Protein AF-A0A8K0CIL3-F1 (afdb_monomer_lite)

Structure (mmCIF, N/CA/C/O backbone):
data_AF-A0A8K0CIL3-F1
#
_entry.id   AF-A0A8K0CIL3-F1
#
loop_
_atom_site.group_PDB
_atom_site.id
_atom_site.type_symbol
_atom_site.label_atom_id
_atom_site.label_alt_id
_atom_site.label_comp_id
_atom_site.label_asym_id
_atom_site.label_entity_id
_atom_site.label_seq_id
_atom_site.pdbx_PDB_ins_code
_atom_site.Cartn_x
_atom_site.Cartn_y
_atom_site.Cartn_z
_atom_site.occupancy
_atom_site.B_iso_or_equiv
_atom_site.auth_seq_id
_atom_site.auth_comp_id
_atom_site.auth_asym_id
_atom_site.auth_atom_id
_atom_site.pdbx_PDB_model_num
ATOM 1 N N . THR A 1 1 ? 11.194 0.661 -19.045 1.00 78.06 1 THR A N 1
ATOM 2 C CA . THR A 1 1 ? 10.738 -0.454 -18.180 1.00 78.06 1 THR A CA 1
ATOM 3 C C . THR A 1 1 ? 10.982 -0.172 -16.703 1.00 78.06 1 THR A C 1
ATOM 5 O O . THR A 1 1 ? 10.016 -0.178 -15.957 1.00 78.06 1 THR A O 1
ATOM 8 N N . ILE A 1 2 ? 12.204 0.175 -16.278 1.00 90.31 2 ILE A N 1
ATOM 9 C CA . ILE A 1 2 ? 12.525 0.517 -14.871 1.00 90.31 2 ILE A CA 1
ATOM 10 C C . ILE A 1 2 ? 11.667 1.677 -14.347 1.00 90.31 2 ILE A C 1
ATOM 12 O O . ILE A 1 2 ? 11.118 1.597 -13.257 1.00 90.31 2 ILE A O 1
ATOM 16 N N . ILE A 1 3 ? 11.485 2.721 -15.158 1.00 92.94 3 ILE A N 1
ATOM 17 C CA . ILE A 1 3 ? 10.710 3.907 -14.765 1.00 92.94 3 ILE A CA 1
ATOM 18 C C . ILE A 1 3 ? 9.216 3.581 -14.607 1.00 92.94 3 ILE A C 1
ATOM 20 O O . ILE A 1 3 ? 8.571 4.109 -13.711 1.00 92.94 3 ILE A O 1
ATOM 24 N N . HIS A 1 4 ? 8.680 2.651 -15.408 1.00 90.25 4 HIS A N 1
ATOM 25 C CA . HIS A 1 4 ? 7.295 2.187 -15.263 1.00 90.25 4 HIS A CA 1
ATOM 26 C C . HIS A 1 4 ? 7.101 1.356 -13.993 1.00 90.25 4 HIS A C 1
ATOM 28 O O . HIS A 1 4 ? 6.142 1.566 -13.255 1.00 90.25 4 HIS A O 1
ATOM 34 N N . ALA A 1 5 ? 8.026 0.438 -13.704 1.00 91.44 5 ALA A N 1
ATOM 35 C CA . ALA A 1 5 ? 7.989 -0.323 -12.459 1.00 91.44 5 ALA A CA 1
ATOM 36 C C . ALA A 1 5 ? 8.110 0.611 -11.243 1.00 91.44 5 ALA A C 1
ATOM 38 O O . ALA A 1 5 ? 7.341 0.493 -10.292 1.00 91.44 5 ALA A O 1
ATOM 39 N N . ALA A 1 6 ? 9.010 1.596 -11.312 1.00 92.62 6 ALA A N 1
ATOM 40 C CA . ALA A 1 6 ? 9.163 2.612 -10.280 1.00 92.62 6 ALA A CA 1
ATOM 41 C C . ALA A 1 6 ? 7.884 3.439 -10.098 1.00 92.62 6 ALA A C 1
ATOM 43 O O . ALA A 1 6 ? 7.454 3.625 -8.965 1.00 92.62 6 ALA A O 1
ATOM 44 N N . SER A 1 7 ? 7.228 3.880 -11.179 1.00 93.81 7 SER A N 1
ATOM 45 C CA . SER A 1 7 ? 5.979 4.639 -11.064 1.00 93.81 7 SER A CA 1
ATOM 46 C C . SER A 1 7 ? 4.858 3.818 -10.430 1.00 93.81 7 SER A C 1
ATOM 48 O O . SER A 1 7 ? 4.142 4.343 -9.589 1.00 93.81 7 SER A O 1
ATOM 50 N N . ILE A 1 8 ? 4.744 2.525 -10.761 1.00 91.56 8 ILE A N 1
ATOM 51 C CA . ILE A 1 8 ? 3.741 1.636 -10.152 1.00 91.56 8 ILE A CA 1
ATOM 52 C C . ILE A 1 8 ? 3.991 1.511 -8.644 1.00 91.56 8 ILE A C 1
ATOM 54 O O . ILE A 1 8 ? 3.075 1.707 -7.846 1.00 91.56 8 ILE A O 1
ATOM 58 N N . LEU A 1 9 ? 5.237 1.246 -8.239 1.00 93.50 9 LEU A N 1
ATOM 59 C CA . LEU A 1 9 ? 5.599 1.126 -6.825 1.00 93.50 9 LEU A CA 1
ATOM 60 C C . LEU A 1 9 ? 5.382 2.437 -6.059 1.00 93.50 9 LEU A C 1
ATOM 62 O O . LEU A 1 9 ? 4.852 2.417 -4.949 1.00 93.50 9 LEU A O 1
ATOM 66 N N . VAL A 1 10 ? 5.741 3.575 -6.660 1.00 95.19 10 VAL A N 1
ATOM 67 C CA . VAL A 1 10 ? 5.536 4.902 -6.064 1.00 95.19 10 VAL A CA 1
ATOM 68 C C . VAL A 1 10 ? 4.051 5.206 -5.906 1.00 95.19 10 VAL A C 1
ATOM 70 O O . VAL A 1 10 ? 3.654 5.677 -4.846 1.00 95.19 10 VAL A O 1
ATOM 73 N N . SER A 1 11 ? 3.213 4.905 -6.900 1.00 93.81 11 SER A N 1
ATOM 74 C CA . SER A 1 11 ? 1.765 5.114 -6.799 1.00 93.81 11 SER A CA 1
ATOM 75 C C . SER A 1 11 ? 1.138 4.280 -5.681 1.00 93.81 11 SER A C 1
ATOM 77 O O . SER A 1 11 ? 0.345 4.806 -4.901 1.00 93.81 11 SER A O 1
ATOM 79 N N . ILE A 1 12 ? 1.529 3.007 -5.556 1.00 91.25 12 ILE A N 1
ATOM 80 C CA . ILE A 1 12 ? 1.050 2.131 -4.478 1.00 91.25 12 ILE A CA 1
ATOM 81 C C . ILE A 1 12 ? 1.504 2.674 -3.116 1.00 91.25 12 ILE A C 1
ATOM 83 O O . ILE A 1 12 ? 0.691 2.822 -2.205 1.00 91.25 12 ILE A O 1
ATOM 87 N N . GLY A 1 13 ? 2.786 3.022 -2.975 1.00 92.00 13 GLY A N 1
ATOM 88 C CA . GLY A 1 13 ? 3.322 3.585 -1.734 1.00 92.00 13 GLY A CA 1
ATOM 89 C C . GLY A 1 13 ? 2.646 4.901 -1.343 1.00 92.00 13 GLY A C 1
ATOM 90 O O . GLY A 1 13 ? 2.235 5.067 -0.196 1.00 92.00 13 GLY A O 1
ATOM 91 N N . ALA A 1 14 ? 2.466 5.811 -2.302 1.00 93.00 14 ALA A N 1
ATOM 92 C CA . ALA A 1 14 ? 1.810 7.097 -2.089 1.00 93.00 14 ALA A CA 1
ATOM 93 C C . ALA A 1 14 ? 0.357 6.933 -1.619 1.00 93.00 14 ALA A C 1
ATOM 95 O O . ALA A 1 14 ? -0.065 7.648 -0.711 1.00 93.00 14 ALA A O 1
ATOM 96 N N . PHE A 1 15 ? -0.383 5.965 -2.170 1.00 90.00 15 PHE A N 1
ATOM 97 C CA . PHE A 1 15 ? -1.741 5.646 -1.727 1.00 90.00 15 PHE A CA 1
ATOM 98 C C . PHE A 1 15 ? -1.786 5.240 -0.247 1.00 90.00 15 PHE A C 1
ATOM 100 O O . PHE A 1 15 ? -2.587 5.786 0.515 1.00 90.00 15 PHE A O 1
ATOM 107 N N . TYR A 1 16 ? -0.909 4.327 0.184 1.00 87.81 16 TYR A N 1
ATOM 108 C CA . TYR A 1 16 ? -0.872 3.884 1.581 1.00 87.81 16 TYR A CA 1
ATOM 109 C C . TYR A 1 16 ? -0.422 4.998 2.531 1.00 87.81 16 TYR A C 1
ATOM 111 O O . TYR A 1 16 ? -1.051 5.206 3.568 1.00 87.81 16 TYR A O 1
ATOM 119 N N . ILE A 1 17 ? 0.620 5.751 2.164 1.00 89.50 17 ILE A N 1
ATOM 120 C CA . ILE A 1 17 ? 1.122 6.878 2.963 1.00 89.50 17 ILE A CA 1
ATOM 121 C C . ILE A 1 17 ? 0.025 7.929 3.144 1.00 89.50 17 ILE A C 1
ATOM 123 O O . ILE A 1 17 ? -0.255 8.335 4.271 1.00 89.50 17 ILE A O 1
ATOM 127 N N . TYR A 1 18 ? -0.634 8.334 2.056 1.00 87.31 18 TYR A N 1
ATOM 128 C CA . TYR A 1 18 ? -1.724 9.303 2.113 1.00 87.31 18 TYR A CA 1
ATOM 129 C C . TYR A 1 18 ? -2.886 8.793 2.967 1.00 87.31 18 TYR A C 1
ATOM 131 O O . TYR A 1 18 ? -3.379 9.522 3.821 1.00 87.31 18 TYR A O 1
ATOM 139 N N . SER A 1 19 ? -3.282 7.531 2.796 1.00 83.94 19 SER A N 1
ATOM 140 C CA . SER A 1 19 ? -4.388 6.933 3.550 1.00 83.94 19 SER A CA 1
ATOM 141 C C . SER A 1 19 ? -4.120 6.901 5.059 1.00 83.94 19 SER A C 1
ATOM 143 O O . SER A 1 19 ? -5.013 7.206 5.847 1.00 83.94 19 SER A O 1
ATOM 145 N N . ILE A 1 20 ? -2.887 6.589 5.477 1.00 83.19 20 ILE A N 1
ATOM 146 C CA . ILE A 1 20 ? -2.484 6.591 6.893 1.00 83.19 20 ILE A CA 1
ATOM 147 C C . ILE A 1 20 ? -2.414 8.021 7.439 1.00 83.19 20 ILE A C 1
ATOM 149 O O . ILE A 1 20 ? -2.924 8.291 8.528 1.00 83.19 20 ILE A O 1
ATOM 153 N N . LEU A 1 21 ? -1.811 8.954 6.697 1.00 83.62 21 LEU A N 1
ATOM 154 C CA . LEU A 1 21 ? -1.718 10.354 7.118 1.00 83.62 21 LEU A CA 1
ATOM 155 C C . LEU A 1 21 ? -3.103 10.989 7.233 1.00 83.62 21 LEU A C 1
ATOM 157 O O . LEU A 1 21 ? -3.397 11.652 8.220 1.00 83.62 21 LEU A O 1
ATOM 161 N N . TYR A 1 22 ? -3.986 10.737 6.271 1.00 78.44 22 TYR A N 1
ATOM 162 C CA . TYR A 1 22 ? -5.346 11.257 6.288 1.00 78.44 22 TYR A CA 1
ATOM 163 C C . TYR A 1 22 ? -6.136 10.704 7.477 1.00 78.44 22 TYR A C 1
ATOM 16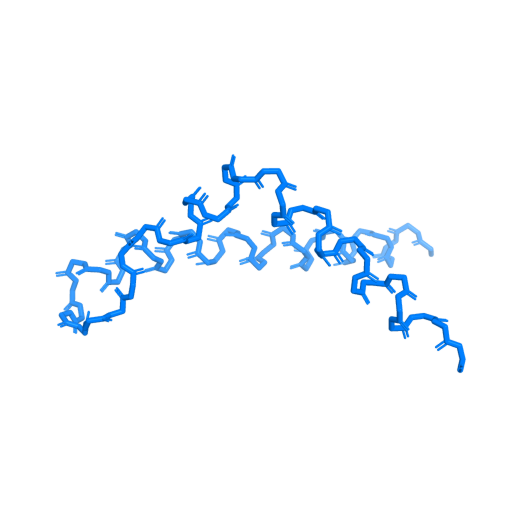5 O O . TYR A 1 22 ? -6.756 11.460 8.222 1.00 78.44 22 TYR A O 1
ATOM 173 N N . ASN A 1 23 ? -6.061 9.391 7.709 1.00 74.31 23 ASN A N 1
ATOM 174 C CA . ASN A 1 23 ? -6.784 8.749 8.801 1.00 74.31 23 ASN A CA 1
ATOM 175 C C . ASN A 1 23 ? -6.188 9.060 10.191 1.00 74.31 23 ASN A C 1
ATOM 177 O O . ASN A 1 23 ? -6.894 8.961 11.180 1.00 74.31 23 ASN A O 1
ATOM 181 N N . SER A 1 24 ? -4.926 9.487 10.298 1.00 72.50 24 SER A N 1
ATOM 182 C CA . SER A 1 24 ? -4.333 9.912 11.580 1.00 72.50 24 SER A CA 1
ATOM 183 C C . SER A 1 24 ? -4.485 11.409 11.858 1.00 72.50 24 SER A C 1
ATOM 185 O O . SER A 1 24 ? -4.704 11.796 13.004 1.00 72.50 24 SER A O 1
ATOM 187 N N . LEU A 1 25 ? -4.394 12.258 10.830 1.00 71.81 25 LEU A N 1
ATOM 188 C CA . LEU A 1 25 ? -4.415 13.714 10.978 1.00 71.81 25 LEU A CA 1
ATOM 189 C C . LEU A 1 25 ? -5.831 14.292 10.886 1.00 71.81 25 LEU A C 1
ATOM 191 O O . LEU A 1 25 ? -6.210 15.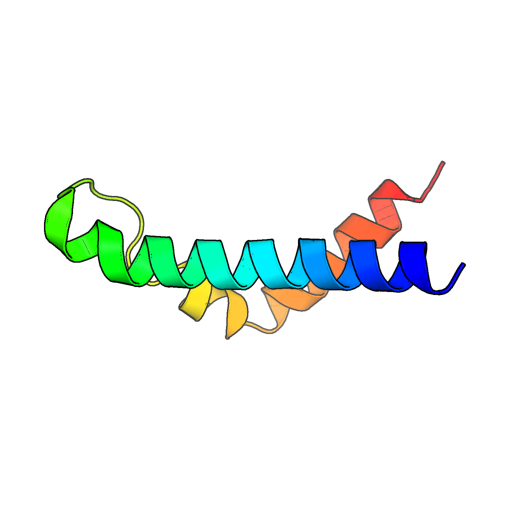104 11.725 1.00 71.81 25 LEU A O 1
ATOM 195 N N . CYS A 1 26 ? -6.647 13.884 9.908 1.00 64.00 26 CYS A N 1
ATOM 196 C CA . CYS A 1 26 ? -7.976 14.483 9.697 1.00 64.00 26 CYS A CA 1
ATOM 197 C C . CYS A 1 26 ? -9.028 14.026 10.719 1.00 64.00 26 CYS A C 1
ATOM 199 O O . CYS A 1 26 ? -10.073 14.661 10.850 1.00 64.00 26 CYS A O 1
ATOM 201 N N . VAL A 1 27 ? -8.715 12.983 11.485 1.00 57.31 27 VAL A N 1
ATOM 202 C CA . VAL A 1 27 ? -9.476 12.484 12.638 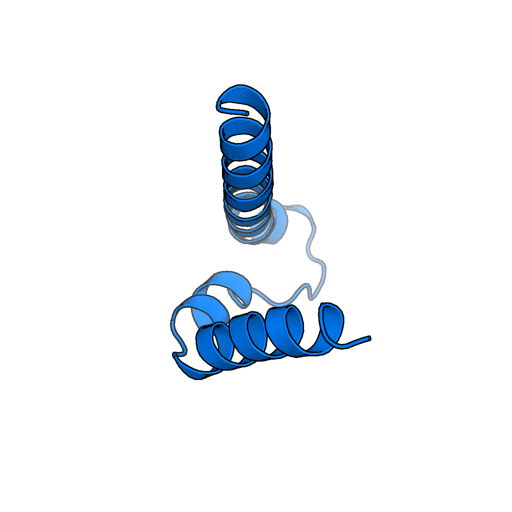1.00 57.31 27 VAL A CA 1
ATOM 203 C C . VAL A 1 27 ? -9.643 13.539 13.728 1.00 57.31 27 VAL A C 1
ATOM 205 O O . VAL A 1 27 ? -10.717 13.665 14.307 1.00 57.31 27 VAL A O 1
ATOM 208 N N . THR A 1 28 ? -8.609 14.341 13.966 1.00 56.69 28 THR A N 1
ATOM 209 C CA . THR A 1 28 ? -8.601 15.317 15.062 1.00 56.69 28 THR A CA 1
ATOM 210 C C . THR A 1 28 ? -9.250 16.645 14.667 1.00 56.69 28 THR A C 1
ATOM 212 O O . THR A 1 28 ? -9.770 17.351 15.524 1.00 56.69 28 THR A O 1
ATOM 215 N N . TRP A 1 29 ? -9.243 16.991 13.375 1.00 53.78 29 TRP A N 1
ATOM 216 C CA . TRP A 1 29 ? -9.649 18.321 12.903 1.00 53.78 29 TRP A CA 1
ATOM 217 C C . TRP A 1 29 ? -11.032 18.368 12.260 1.00 53.78 29 TRP A C 1
ATOM 219 O O . TRP A 1 29 ? -11.689 19.402 12.337 1.00 53.78 29 TRP A O 1
ATOM 229 N N . PHE A 1 30 ? -11.472 17.291 11.601 1.00 60.16 30 PHE A N 1
ATOM 230 C CA . PHE A 1 30 ? -12.651 17.363 10.735 1.00 60.16 30 PHE A CA 1
ATOM 231 C C . PHE A 1 30 ? -13.914 16.747 11.348 1.00 60.16 30 PHE A C 1
ATOM 233 O O . PHE A 1 30 ? -14.992 16.939 10.800 1.00 60.16 30 PHE A O 1
ATOM 240 N N . GLY A 1 31 ? -13.822 16.068 12.499 1.00 56.06 31 GLY A N 1
ATOM 241 C CA . GLY A 1 31 ? -14.979 15.667 13.318 1.00 56.06 31 GLY A CA 1
ATOM 242 C C . GLY A 1 31 ? -16.023 14.777 12.627 1.00 56.06 31 GLY A C 1
ATOM 243 O O . GLY A 1 31 ? -17.036 14.445 13.239 1.00 56.06 31 GLY A O 1
ATOM 244 N N . LEU A 1 32 ? -15.807 14.375 11.370 1.00 56.00 32 LEU A N 1
ATOM 245 C CA . LEU A 1 32 ? -16.674 13.423 10.698 1.00 56.00 32 LEU A CA 1
ATOM 246 C C . LEU A 1 32 ? -16.529 12.062 11.380 1.00 56.00 32 LEU A C 1
ATOM 248 O O . LEU A 1 32 ? -15.418 11.697 11.773 1.00 56.00 32 LEU A O 1
ATOM 252 N N . PRO A 1 33 ? -17.606 11.260 11.445 1.00 57.06 33 PRO A N 1
ATOM 253 C CA . PRO A 1 33 ? -17.559 9.853 11.836 1.00 57.06 33 PRO A CA 1
ATOM 254 C C . PRO A 1 33 ? -16.874 9.013 10.741 1.00 57.06 33 PRO A C 1
ATOM 256 O O . PRO A 1 33 ? -17.358 7.961 10.337 1.00 57.06 33 PRO A O 1
ATOM 259 N N . SER A 1 34 ? -15.761 9.512 10.203 1.00 54.16 34 SER A N 1
ATOM 260 C CA . SER A 1 34 ? -14.886 8.775 9.320 1.00 54.16 34 SER A CA 1
ATOM 261 C C . SER A 1 34 ? -14.187 7.742 10.180 1.00 54.16 34 SER A C 1
ATOM 263 O O . SER A 1 34 ? -13.537 8.074 11.168 1.00 54.16 34 SER A O 1
ATOM 265 N N . THR A 1 35 ? -14.404 6.485 9.833 1.00 59.88 35 THR A N 1
ATOM 266 C CA . THR A 1 35 ? -13.920 5.292 10.516 1.00 59.88 35 THR A CA 1
ATOM 267 C C . THR A 1 35 ? -12.466 5.451 10.980 1.00 59.88 35 THR A C 1
ATOM 269 O O . THR A 1 35 ? -11.520 5.363 10.190 1.00 59.88 35 THR A O 1
ATOM 272 N N . TYR A 1 36 ? -12.309 5.736 12.274 1.00 63.22 36 TYR A N 1
ATOM 273 C CA . TYR A 1 36 ? -11.027 5.965 12.931 1.00 63.22 36 TYR A CA 1
ATOM 274 C C . TYR A 1 36 ? -10.177 4.693 12.864 1.00 63.22 36 TYR A C 1
ATOM 276 O O . TYR A 1 36 ? -10.660 3.605 13.170 1.00 63.22 36 TYR A O 1
ATOM 284 N N . TRP A 1 37 ? -8.911 4.827 12.468 1.00 66.50 37 TRP A N 1
ATOM 285 C CA . TRP A 1 37 ? -7.893 3.771 12.460 1.00 66.50 37 TRP A CA 1
ATOM 286 C C . TRP A 1 37 ? -8.217 2.522 11.624 1.00 66.50 37 TRP A C 1
ATOM 288 O O . TRP A 1 37 ? -7.514 1.510 11.700 1.00 66.50 37 TRP A O 1
ATOM 298 N N . VAL A 1 38 ? -9.241 2.576 10.766 1.00 75.94 38 VAL A N 1
ATOM 299 C CA . VAL A 1 38 ? -9.662 1.411 9.974 1.00 75.94 38 VAL A CA 1
ATOM 300 C C . VAL A 1 38 ? -8.602 0.966 8.985 1.00 75.94 38 VAL A C 1
ATOM 302 O O . VAL A 1 38 ? -8.438 -0.235 8.807 1.00 75.94 38 VAL A O 1
ATOM 305 N N . ILE A 1 39 ? -7.842 1.887 8.385 1.00 79.88 39 ILE A N 1
ATOM 306 C CA . ILE A 1 39 ? -6.784 1.498 7.442 1.00 79.88 39 ILE A CA 1
ATOM 307 C C . ILE A 1 39 ? -5.700 0.676 8.159 1.00 79.88 39 ILE A C 1
ATOM 309 O O . ILE A 1 39 ? -5.252 -0.340 7.640 1.00 79.88 39 ILE A O 1
ATOM 313 N N . GLN A 1 40 ? -5.334 1.057 9.387 1.00 79.62 40 GLN A N 1
ATOM 314 C CA . GLN A 1 40 ? -4.320 0.357 10.181 1.00 79.62 40 GLN A CA 1
ATOM 315 C C . GLN A 1 40 ? -4.840 -0.990 10.690 1.00 79.62 40 GLN A C 1
ATOM 317 O O . GLN A 1 40 ? -4.111 -1.986 10.671 1.0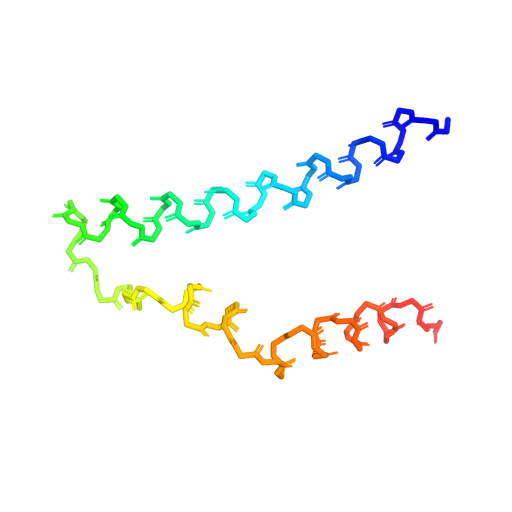0 79.62 40 GLN A O 1
ATOM 322 N N . HIS A 1 41 ? -6.110 -1.041 11.100 1.00 83.06 41 HIS A N 1
ATOM 323 C CA . HIS A 1 41 ? -6.753 -2.284 11.510 1.00 83.06 41 HIS A CA 1
ATOM 324 C C . HIS A 1 41 ? -6.895 -3.258 10.332 1.00 83.06 41 HIS A C 1
ATOM 326 O O . HIS A 1 41 ? -6.500 -4.415 10.445 1.00 83.06 41 HIS A O 1
ATOM 332 N N . ALA A 1 42 ? -7.359 -2.783 9.173 1.00 82.50 42 ALA A N 1
ATOM 333 C CA . ALA A 1 42 ? -7.483 -3.578 7.956 1.00 82.50 42 ALA A CA 1
ATOM 334 C C . ALA A 1 42 ? -6.121 -4.108 7.489 1.00 82.50 42 ALA A C 1
ATOM 336 O O . ALA A 1 42 ? -5.987 -5.308 7.265 1.00 82.50 42 ALA A O 1
ATOM 337 N N . MET A 1 43 ? -5.084 -3.263 7.445 1.00 83.19 43 MET A N 1
ATOM 338 C CA . MET A 1 43 ? -3.722 -3.688 7.090 1.00 83.19 43 MET A CA 1
ATOM 339 C C . MET A 1 43 ? -3.125 -4.710 8.070 1.00 83.19 43 MET A C 1
ATOM 341 O O . MET A 1 43 ? -2.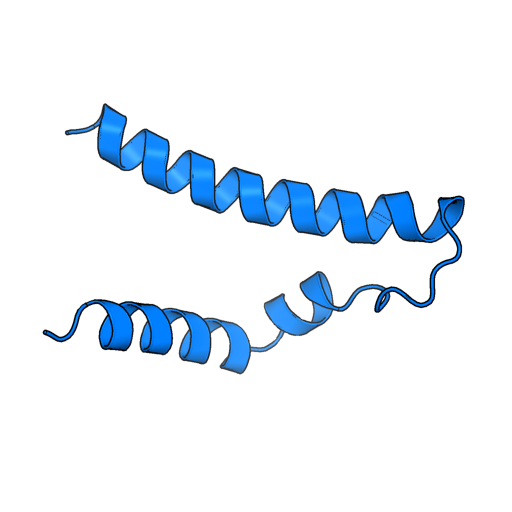269 -5.497 7.668 1.00 83.19 43 MET A O 1
ATOM 345 N N . SER A 1 44 ? -3.573 -4.731 9.330 1.00 85.19 44 SER A N 1
ATOM 346 C CA . SER A 1 44 ? -3.150 -5.737 10.318 1.00 85.19 44 SER A CA 1
ATOM 347 C C . SER A 1 44 ? -3.828 -7.096 10.120 1.00 85.19 44 SER A C 1
ATOM 349 O O . SER A 1 44 ? -3.359 -8.098 10.656 1.00 85.19 44 SER A O 1
ATOM 351 N N . THR A 1 45 ? -4.924 -7.159 9.356 1.00 89.00 45 THR A N 1
ATOM 352 C CA . THR A 1 45 ? -5.617 -8.421 9.075 1.00 89.00 45 THR A CA 1
ATOM 353 C C . THR A 1 45 ? -5.035 -9.118 7.839 1.00 89.00 45 THR A C 1
ATOM 355 O O . THR A 1 45 ? -4.893 -8.499 6.783 1.00 89.00 45 THR A O 1
ATOM 358 N N . PRO A 1 46 ? -4.736 -10.428 7.902 1.00 87.25 46 PRO A N 1
ATOM 359 C CA . PRO A 1 46 ? -4.205 -11.168 6.752 1.00 87.25 46 PRO A CA 1
ATOM 360 C C . PRO A 1 46 ? -5.236 -11.316 5.622 1.00 87.25 46 PRO A C 1
ATOM 362 O O . PRO A 1 46 ? -4.878 -11.408 4.448 1.00 87.25 46 PRO A O 1
ATOM 365 N N . THR A 1 47 ? -6.526 -11.290 5.962 1.00 90.06 47 THR A N 1
ATOM 366 C CA . THR A 1 47 ? -7.644 -11.358 5.013 1.00 90.06 47 THR A CA 1
ATOM 367 C C . THR A 1 47 ? -7.664 -10.177 4.047 1.00 90.06 47 THR A C 1
ATOM 369 O O . THR A 1 47 ? -7.975 -10.368 2.874 1.00 90.06 47 THR A O 1
ATOM 372 N N . TYR A 1 48 ? -7.286 -8.977 4.501 1.00 89.38 48 TYR A N 1
ATOM 373 C CA . TYR A 1 48 ? -7.192 -7.782 3.656 1.00 89.38 48 TYR A CA 1
ATOM 374 C C . TYR A 1 48 ? -6.175 -7.957 2.521 1.00 89.38 48 TYR A C 1
ATOM 376 O O . TYR A 1 48 ? -6.473 -7.668 1.359 1.00 89.38 48 TYR A O 1
ATOM 384 N N . TRP A 1 49 ? -4.992 -8.484 2.843 1.00 89.81 49 TRP A N 1
ATOM 385 C CA . TRP A 1 49 ? -3.939 -8.738 1.860 1.00 89.81 49 TRP A CA 1
ATOM 386 C C . TRP A 1 49 ? -4.362 -9.809 0.858 1.00 89.81 49 TRP A C 1
ATOM 388 O O . TRP A 1 49 ? -4.218 -9.610 -0.348 1.00 89.81 49 TRP A O 1
ATOM 398 N N . LEU A 1 50 ? -4.952 -10.906 1.342 1.00 91.38 50 LEU A N 1
ATOM 399 C CA . LEU A 1 50 ? -5.422 -11.992 0.486 1.00 91.38 50 LEU A CA 1
ATOM 400 C C . LEU A 1 50 ? -6.502 -11.514 -0.497 1.00 91.38 50 LEU A C 1
ATOM 402 O O . LEU A 1 50 ? -6.403 -11.769 -1.695 1.00 91.38 50 LEU A O 1
ATOM 406 N N . ALA A 1 51 ? -7.502 -10.777 -0.004 1.00 92.31 51 ALA A N 1
ATOM 407 C CA . ALA A 1 51 ? -8.581 -10.235 -0.826 1.00 92.31 51 ALA A CA 1
ATOM 408 C C . ALA A 1 51 ? -8.068 -9.217 -1.855 1.00 92.31 51 ALA A C 1
ATOM 410 O O . ALA A 1 51 ? -8.521 -9.218 -3.000 1.00 92.31 51 ALA A O 1
ATOM 411 N N . SER A 1 52 ? -7.090 -8.389 -1.476 1.00 90.56 52 SER A N 1
ATOM 412 C CA . SER A 1 52 ? -6.459 -7.431 -2.389 1.00 90.56 52 SER A CA 1
ATOM 413 C C . SER A 1 52 ? -5.730 -8.145 -3.531 1.00 90.56 52 SER A C 1
ATOM 415 O O . SER A 1 52 ? -5.956 -7.821 -4.695 1.00 90.56 52 SER A O 1
ATOM 417 N N . PHE A 1 53 ? -4.925 -9.170 -3.229 1.00 90.75 53 PHE A N 1
ATOM 418 C CA . PHE A 1 53 ? -4.264 -9.980 -4.258 1.00 90.75 53 PHE A CA 1
ATOM 419 C C . PHE A 1 53 ? -5.262 -10.707 -5.159 1.00 90.75 53 PHE A C 1
ATOM 421 O O . PHE A 1 53 ? -5.105 -10.694 -6.378 1.00 90.75 53 PHE A O 1
ATOM 428 N N . LEU A 1 54 ? -6.307 -11.301 -4.581 1.00 92.88 54 LEU A N 1
ATOM 429 C CA . LEU A 1 54 ? -7.321 -12.014 -5.352 1.00 92.88 54 LEU A CA 1
ATOM 430 C C . LEU A 1 54 ? -8.076 -11.071 -6.296 1.00 92.88 54 LEU A C 1
ATOM 432 O O . LEU A 1 54 ? -8.320 -11.424 -7.444 1.00 92.88 54 LEU A O 1
ATOM 436 N N . SER A 1 55 ? -8.372 -9.850 -5.846 1.00 92.31 55 SER A N 1
ATOM 437 C CA . SER A 1 55 ? -9.011 -8.817 -6.669 1.00 92.31 55 SER A CA 1
ATOM 438 C C . SER A 1 55 ? -8.133 -8.403 -7.851 1.00 92.31 55 SER A C 1
ATOM 440 O O . SER A 1 55 ? -8.644 -8.233 -8.952 1.00 92.31 55 SER A O 1
ATOM 442 N N . ILE A 1 56 ? -6.813 -8.290 -7.649 1.00 91.25 56 ILE A N 1
ATOM 443 C CA . ILE A 1 56 ? -5.859 -8.016 -8.736 1.00 91.25 56 ILE A CA 1
ATOM 444 C C . ILE A 1 56 ? -5.886 -9.147 -9.763 1.00 91.25 56 ILE A C 1
ATOM 446 O O . ILE A 1 56 ? -5.956 -8.878 -10.958 1.00 91.25 56 ILE A O 1
ATOM 450 N N . VAL A 1 57 ? -5.851 -10.402 -9.304 1.00 95.12 57 VAL A N 1
ATOM 451 C CA . VAL A 1 57 ? -5.918 -11.566 -10.194 1.00 95.12 57 VAL A CA 1
ATOM 452 C C . VAL A 1 57 ? -7.216 -11.525 -10.993 1.00 95.12 57 VAL A C 1
ATOM 454 O O . VAL A 1 57 ? -7.150 -11.502 -12.213 1.00 95.12 57 VAL A O 1
ATOM 457 N N . VAL A 1 58 ? -8.372 -11.422 -10.328 1.00 95.06 58 VAL A N 1
ATOM 458 C CA . VAL A 1 58 ? -9.695 -11.373 -10.975 1.00 95.06 58 VAL A CA 1
ATOM 459 C C . VAL A 1 58 ? -9.807 -10.228 -11.982 1.00 95.06 58 VAL A C 1
ATOM 461 O O . VAL A 1 58 ? -10.353 -10.434 -13.056 1.00 95.06 58 VAL A O 1
ATOM 464 N N . ALA A 1 59 ? -9.260 -9.050 -11.681 1.00 92.12 59 ALA A N 1
ATOM 465 C CA . ALA A 1 59 ? -9.272 -7.912 -12.601 1.00 92.12 59 ALA A CA 1
ATOM 466 C C . ALA A 1 59 ? -8.398 -8.114 -13.854 1.00 92.12 59 ALA A C 1
ATOM 468 O O . ALA A 1 59 ? -8.589 -7.418 -14.847 1.00 92.12 59 ALA A O 1
ATOM 469 N N . LEU A 1 60 ? -7.424 -9.029 -13.802 1.00 91.75 60 LEU A N 1
ATOM 470 C CA . LEU A 1 60 ? -6.555 -9.397 -14.923 1.00 91.75 60 LEU A CA 1
ATOM 471 C C . LEU A 1 60 ? -7.077 -10.603 -15.716 1.00 91.75 60 LEU A C 1
ATOM 473 O O . LEU A 1 60 ? -6.542 -10.877 -16.793 1.00 91.75 60 LEU A O 1
ATOM 477 N N . LEU A 1 61 ? -8.071 -11.339 -15.200 1.00 88.38 61 LEU A N 1
ATOM 478 C CA . LEU A 1 61 ? -8.749 -12.361 -15.993 1.00 88.38 61 LEU A CA 1
ATOM 479 C C . LEU A 1 61 ? -9.567 -11.672 -17.109 1.00 88.38 61 LEU A C 1
ATOM 481 O O . LEU A 1 61 ? -10.233 -10.675 -16.829 1.00 88.38 61 LEU A O 1
ATOM 485 N N . PRO A 1 62 ? -9.485 -12.166 -18.357 1.00 82.88 62 PRO A N 1
ATOM 486 C CA . PRO A 1 62 ? -10.190 -11.595 -19.504 1.00 82.88 62 PRO A CA 1
ATOM 487 C C . PRO A 1 62 ? -11.708 -11.796 -19.452 1.00 82.88 62 PRO A C 1
ATOM 489 O O . PRO A 1 62 ? -12.161 -12.811 -18.870 1.00 82.88 62 PRO A O 1
#

Organism: Ignelater luminosus (NCBI:txid2038154)

InterPro domains:
  IPR032630 P-type ATPase, C-terminal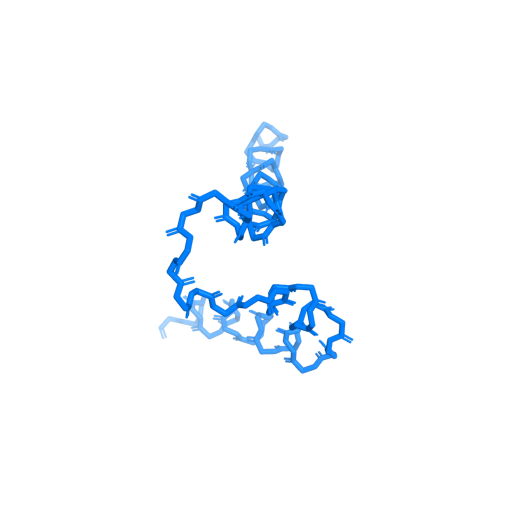 [PF16212] (1-62)

Secondary structure (DSSP, 8-state):
-HHHHHHHHHHHHHHHHHHHHHHHHHHHHS-----TTHHHHHHHSHHHHHHHHHHHHHHH--

Foldseek 3Di:
DVVVVVVVVVVVVVVLVCVVCCLVPVVVPVPPVPPHCVSVVLVPDPVNVVVVVVVVVVVPDD

pLDDT: mean 82.07, std 12.79, range [53.78, 95.19]

Sequence (62 aa):
TIIHAASILVSIGAFYIYSILYNSLCVTWFGLPSTYWVIQHAMSTPTYWLASFLSIVVALLP

Radius of gyration: 14.87 Å; chains: 1; bounding box: 30×31×35 Å